Protein AF-K1R258-F1 (afdb_monomer)

Structure (mmCIF, N/CA/C/O backbone):
data_AF-K1R258-F1
#
_entry.id   AF-K1R258-F1
#
loop_
_atom_site.group_PDB
_atom_site.id
_atom_site.type_symbol
_atom_site.label_atom_id
_atom_site.label_alt_id
_atom_site.label_comp_id
_atom_site.label_asym_id
_atom_site.label_entity_id
_atom_site.label_seq_id
_atom_site.pdbx_PDB_ins_code
_atom_site.Cartn_x
_atom_site.Cartn_y
_atom_site.Cartn_z
_atom_site.occupancy
_atom_site.B_iso_or_equiv
_atom_site.auth_seq_id
_atom_site.auth_comp_id
_atom_site.auth_asym_id
_atom_site.auth_atom_id
_atom_site.pdbx_PDB_model_num
ATOM 1 N N . GLY A 1 1 ? 12.129 -5.965 -25.082 1.00 44.84 1 GLY A N 1
ATOM 2 C CA . GLY A 1 1 ? 12.201 -6.631 -23.767 1.00 44.84 1 GLY A CA 1
ATOM 3 C C . GLY A 1 1 ? 11.778 -5.645 -22.702 1.00 44.84 1 GLY A C 1
ATOM 4 O O . GLY A 1 1 ? 12.150 -4.485 -22.807 1.00 44.84 1 GLY A O 1
ATOM 5 N N . TYR A 1 2 ? 10.961 -6.062 -21.738 1.00 46.69 2 TYR A N 1
ATOM 6 C CA . TYR A 1 2 ? 10.512 -5.190 -20.649 1.00 46.69 2 TYR A CA 1
ATOM 7 C C . TYR A 1 2 ? 11.598 -5.079 -19.569 1.00 46.69 2 TYR A C 1
ATOM 9 O O . TYR A 1 2 ? 12.281 -6.062 -19.289 1.00 46.69 2 TYR A O 1
ATOM 17 N N . ALA A 1 3 ? 11.770 -3.893 -18.979 1.00 59.03 3 ALA A N 1
ATOM 18 C CA . ALA A 1 3 ? 12.767 -3.653 -17.932 1.00 59.03 3 ALA A CA 1
ATOM 19 C C . ALA A 1 3 ? 12.535 -4.557 -16.705 1.00 59.03 3 ALA A C 1
ATOM 21 O O . ALA A 1 3 ? 11.399 -4.927 -16.423 1.00 59.03 3 ALA A O 1
ATOM 22 N N . ALA A 1 4 ? 13.576 -4.866 -15.925 1.00 53.03 4 ALA A N 1
ATOM 23 C CA . ALA A 1 4 ? 13.445 -5.654 -14.688 1.00 53.03 4 ALA A CA 1
ATOM 24 C C . ALA A 1 4 ? 12.376 -5.080 -13.734 1.00 53.03 4 ALA A C 1
ATOM 26 O O . ALA A 1 4 ? 11.578 -5.824 -13.169 1.00 53.03 4 ALA A O 1
ATOM 27 N N . ASN A 1 5 ? 12.268 -3.748 -13.670 1.00 59.41 5 ASN A N 1
ATOM 28 C CA . ASN A 1 5 ? 11.224 -3.040 -12.923 1.00 59.41 5 ASN A CA 1
ATOM 29 C C . ASN A 1 5 ? 9.798 -3.387 -13.376 1.00 59.41 5 ASN A C 1
ATOM 31 O O . ASN A 1 5 ? 8.879 -3.344 -12.568 1.00 59.41 5 ASN A O 1
ATOM 35 N N . PHE A 1 6 ? 9.589 -3.732 -14.647 1.00 53.19 6 PHE A N 1
ATOM 36 C CA . PHE A 1 6 ? 8.281 -4.141 -15.157 1.00 53.19 6 PHE A CA 1
ATOM 37 C C . PHE A 1 6 ? 7.857 -5.493 -14.579 1.00 53.19 6 PHE A C 1
ATOM 39 O O . PHE A 1 6 ? 6.721 -5.642 -14.134 1.00 53.19 6 PHE A O 1
ATOM 46 N N . TRP A 1 7 ? 8.775 -6.461 -14.534 1.00 45.47 7 TRP A N 1
ATOM 47 C CA . TRP A 1 7 ? 8.500 -7.774 -13.951 1.00 45.47 7 TRP A CA 1
ATOM 48 C C . TRP A 1 7 ? 8.384 -7.702 -12.430 1.00 45.47 7 TRP A C 1
ATOM 50 O O . TRP A 1 7 ? 7.437 -8.262 -11.887 1.00 45.47 7 TRP A O 1
ATOM 60 N N . ILE A 1 8 ? 9.255 -6.938 -11.759 1.00 60.41 8 ILE A N 1
ATOM 61 C CA . ILE A 1 8 ? 9.163 -6.692 -10.312 1.00 60.41 8 ILE A CA 1
ATOM 62 C C . ILE A 1 8 ? 7.806 -6.069 -9.973 1.00 60.41 8 ILE A C 1
ATOM 64 O O . ILE A 1 8 ? 7.086 -6.610 -9.144 1.00 60.41 8 ILE A O 1
ATOM 68 N N . ASN A 1 9 ? 7.394 -5.003 -10.670 1.00 65.94 9 ASN A N 1
ATOM 69 C CA . ASN A 1 9 ? 6.078 -4.403 -10.441 1.00 65.94 9 ASN A CA 1
ATOM 70 C C . ASN A 1 9 ? 4.938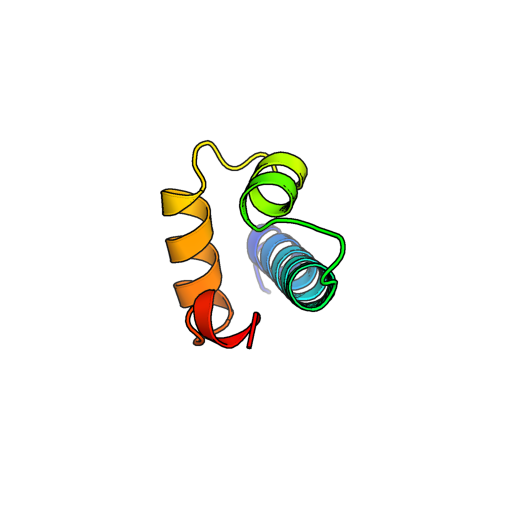 -5.390 -10.713 1.00 65.94 9 ASN A C 1
ATOM 72 O O . ASN A 1 9 ? 3.985 -5.433 -9.947 1.00 65.94 9 ASN A O 1
ATOM 76 N N . ARG A 1 10 ? 5.014 -6.213 -11.766 1.00 64.06 10 ARG A N 1
ATOM 77 C CA . ARG A 1 10 ? 3.913 -7.121 -12.113 1.00 64.06 10 ARG A CA 1
ATOM 78 C C . ARG A 1 10 ? 3.715 -8.246 -11.096 1.00 64.06 10 ARG A C 1
ATOM 80 O O . ARG A 1 10 ? 2.567 -8.575 -10.805 1.00 64.06 10 ARG A O 1
ATOM 87 N N . TYR A 1 11 ? 4.790 -8.794 -10.532 1.00 69.00 11 TYR A N 1
ATOM 88 C CA . TYR A 1 11 ? 4.683 -9.763 -9.435 1.00 69.00 11 TYR A CA 1
ATOM 89 C C . TYR A 1 11 ? 4.220 -9.088 -8.138 1.00 69.00 11 TYR A C 1
ATOM 91 O O . TYR A 1 11 ? 3.260 -9.551 -7.526 1.00 69.00 11 TYR A O 1
ATOM 99 N N . THR A 1 12 ? 4.782 -7.923 -7.804 1.00 79.94 12 THR A N 1
ATOM 100 C CA . THR A 1 12 ? 4.379 -7.130 -6.632 1.00 79.94 12 THR A CA 1
ATOM 101 C C . THR A 1 12 ? 2.890 -6.776 -6.655 1.00 79.94 12 THR A C 1
ATOM 103 O O . THR A 1 12 ? 2.194 -6.930 -5.657 1.00 79.94 12 THR A O 1
ATOM 106 N N . VAL A 1 13 ? 2.354 -6.364 -7.804 1.00 83.31 13 VAL A N 1
ATOM 107 C CA . VAL A 1 13 ? 0.943 -5.974 -7.966 1.00 83.31 13 VAL A CA 1
ATOM 108 C C . VAL A 1 13 ? -0.016 -7.167 -7.819 1.00 83.31 13 VAL A C 1
ATOM 110 O O . VAL A 1 13 ? -1.105 -7.021 -7.252 1.00 83.31 13 VAL A O 1
ATOM 113 N N . LEU A 1 14 ? 0.377 -8.359 -8.280 1.00 86.12 14 LEU A N 1
ATOM 114 C CA . LEU A 1 14 ? -0.406 -9.585 -8.085 1.00 86.12 14 LEU A CA 1
ATOM 115 C C . LEU A 1 14 ? -0.442 -10.009 -6.614 1.00 86.12 14 LEU A C 1
ATOM 117 O O . LEU A 1 14 ? -1.509 -10.366 -6.110 1.00 86.12 14 LEU A O 1
ATOM 121 N N . ASP A 1 15 ? 0.688 -9.931 -5.916 1.00 88.69 15 ASP A N 1
ATOM 122 C CA . ASP A 1 15 ? 0.757 -10.287 -4.498 1.00 88.69 15 ASP A CA 1
ATOM 123 C C . ASP A 1 15 ? 0.013 -9.274 -3.624 1.00 88.69 15 ASP A C 1
ATOM 125 O O . ASP A 1 15 ? -0.779 -9.674 -2.768 1.00 88.69 15 ASP A O 1
ATOM 129 N N . ILE A 1 16 ? 0.130 -7.975 -3.923 1.00 89.06 16 ILE A N 1
ATOM 130 C CA . ILE A 1 16 ? -0.706 -6.936 -3.307 1.00 89.06 16 ILE A CA 1
ATOM 131 C C . ILE A 1 16 ? -2.194 -7.256 -3.508 1.00 89.06 16 ILE A C 1
ATOM 133 O O . ILE A 1 16 ? -2.962 -7.199 -2.552 1.00 89.06 16 ILE A O 1
ATOM 137 N N . SER A 1 17 ? -2.618 -7.646 -4.715 1.00 87.44 17 SER A N 1
ATOM 138 C CA . SER A 1 17 ? -4.026 -7.986 -4.986 1.00 87.44 17 SER A CA 1
ATOM 139 C C . SER A 1 17 ? -4.539 -9.152 -4.144 1.00 87.44 17 SER A C 1
ATOM 141 O O . SER A 1 17 ? -5.701 -9.152 -3.741 1.00 87.44 17 SER A O 1
ATOM 143 N N . ARG A 1 18 ? -3.696 -10.163 -3.904 1.00 89.12 18 ARG A N 1
ATOM 144 C CA . ARG A 1 18 ? -4.041 -11.323 -3.069 1.00 89.12 18 ARG A CA 1
ATOM 145 C C . ARG A 1 18 ? -4.183 -10.912 -1.610 1.00 89.12 18 ARG A C 1
ATOM 147 O O . ARG A 1 18 ? -5.199 -11.223 -0.999 1.00 89.12 18 ARG A O 1
ATOM 154 N N . LEU A 1 19 ? -3.216 -10.156 -1.093 1.00 89.75 19 LEU A N 1
ATOM 155 C CA . LEU A 1 19 ? -3.222 -9.671 0.287 1.00 89.75 19 LEU A CA 1
ATOM 156 C C . LEU A 1 19 ? -4.370 -8.687 0.546 1.00 89.75 19 LEU A C 1
ATOM 158 O O . LEU A 1 19 ? -4.953 -8.697 1.622 1.00 89.75 19 LEU A O 1
ATOM 162 N N . LEU A 1 20 ? -4.764 -7.880 -0.445 1.00 88.19 20 LEU A N 1
ATOM 163 C CA . LEU A 1 20 ? -5.917 -6.980 -0.326 1.00 88.19 20 LEU A CA 1
ATOM 164 C C . LEU A 1 20 ? -7.253 -7.716 -0.150 1.00 88.19 20 LEU A C 1
ATOM 166 O O . LEU A 1 20 ? -8.172 -7.134 0.423 1.00 88.19 20 LEU A O 1
ATOM 170 N N . ARG A 1 21 ? -7.364 -8.968 -0.618 1.00 87.69 21 ARG A N 1
ATOM 171 C CA . ARG A 1 21 ? -8.551 -9.821 -0.422 1.00 87.69 21 ARG A CA 1
ATOM 172 C C . ARG A 1 21 ? -8.556 -10.530 0.931 1.00 87.69 21 ARG A C 1
ATOM 174 O O . ARG A 1 21 ? -9.605 -11.013 1.353 1.00 87.69 21 ARG A O 1
ATOM 181 N N . ASP A 1 22 ? -7.409 -10.605 1.599 1.00 87.88 22 ASP A N 1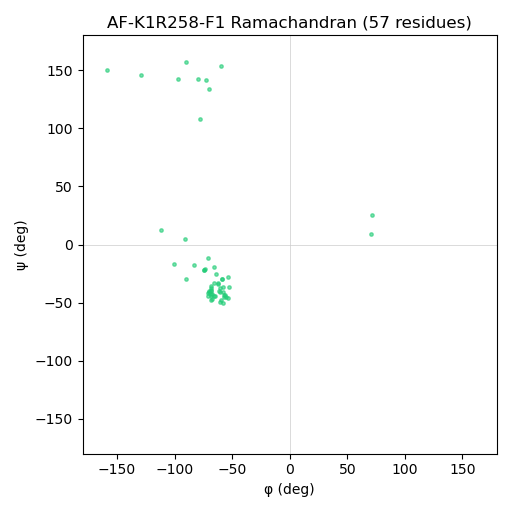
ATOM 182 C CA . ASP A 1 22 ? -7.304 -11.173 2.934 1.00 87.88 22 ASP A CA 1
ATOM 183 C C . ASP A 1 22 ? -7.799 -10.157 3.973 1.00 87.88 22 ASP A C 1
ATOM 185 O O . ASP A 1 22 ? -7.150 -9.149 4.262 1.00 87.88 22 ASP A O 1
ATOM 189 N N . LYS A 1 23 ? -8.978 -10.427 4.545 1.00 83.88 23 LYS A N 1
ATOM 190 C CA . LYS A 1 23 ? -9.612 -9.550 5.540 1.00 83.88 23 LYS A CA 1
ATOM 191 C C . LYS A 1 23 ? -8.897 -9.560 6.899 1.00 83.88 23 LYS A C 1
ATOM 193 O O . LYS A 1 23 ? -9.198 -8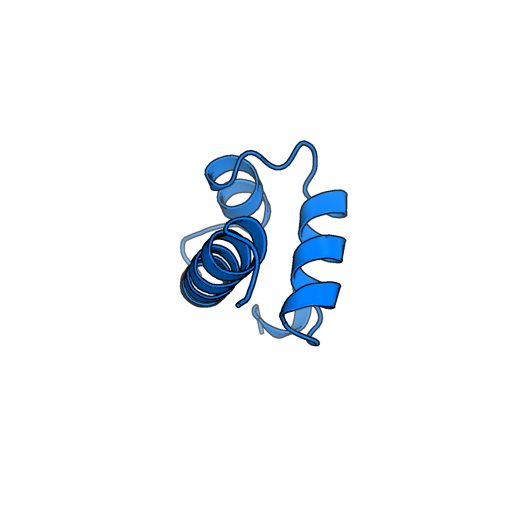.701 7.724 1.00 83.88 23 LYS A O 1
ATOM 198 N N . SER A 1 24 ? -7.964 -10.488 7.137 1.00 91.69 24 SER A N 1
ATOM 199 C CA . SER A 1 24 ? -7.144 -10.505 8.357 1.00 91.69 24 SER A CA 1
ATOM 200 C C . SER A 1 24 ? -6.059 -9.424 8.358 1.00 91.69 24 SER A C 1
ATOM 202 O O . SER A 1 24 ? -5.602 -9.005 9.422 1.00 91.69 24 SER A O 1
ATOM 204 N N . LEU A 1 25 ? -5.677 -8.932 7.176 1.00 90.25 25 LEU A N 1
ATOM 205 C CA . LEU A 1 25 ? -4.678 -7.887 7.014 1.00 90.25 25 LEU A CA 1
ATOM 206 C C . LEU A 1 25 ? -5.344 -6.524 6.857 1.00 90.25 25 LEU A C 1
ATOM 208 O O . LEU A 1 25 ? -6.366 -6.361 6.189 1.00 90.25 25 LEU A O 1
ATOM 212 N N . THR A 1 26 ? -4.744 -5.489 7.430 1.00 90.88 26 THR A N 1
ATOM 213 C CA . THR A 1 26 ? -5.152 -4.096 7.221 1.00 90.88 26 THR A CA 1
ATOM 214 C C . THR A 1 26 ? -4.410 -3.476 6.042 1.00 90.88 2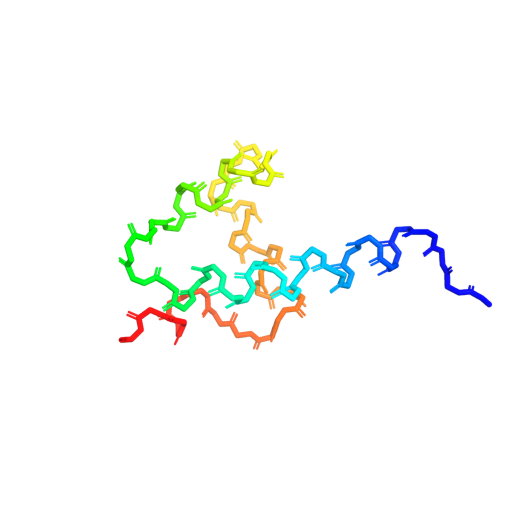6 THR A C 1
ATOM 216 O O . THR A 1 26 ? -3.328 -3.909 5.656 1.00 90.88 26 THR A O 1
ATOM 219 N N . PHE A 1 27 ? -4.990 -2.430 5.455 1.00 88.06 27 PHE A N 1
ATOM 220 C CA . PHE A 1 27 ? -4.397 -1.757 4.301 1.00 88.06 27 PHE A CA 1
ATOM 221 C C . PHE A 1 27 ? -3.031 -1.145 4.651 1.00 88.06 27 PHE A C 1
ATOM 223 O O . PHE A 1 27 ? -2.117 -1.149 3.831 1.00 88.06 27 PHE A O 1
ATOM 230 N N . VAL A 1 28 ? -2.893 -0.676 5.895 1.00 91.69 28 VAL A N 1
ATOM 231 C CA . VAL A 1 28 ? -1.641 -0.157 6.454 1.00 91.69 28 VAL A CA 1
ATOM 232 C C . VAL A 1 28 ? -0.610 -1.276 6.614 1.00 91.69 28 VAL A C 1
ATOM 234 O O . VAL A 1 28 ? 0.495 -1.127 6.116 1.00 91.69 28 VAL A O 1
ATOM 237 N N . GLN A 1 29 ? -0.978 -2.432 7.178 1.00 92.12 29 GLN A N 1
ATOM 238 C CA . GLN A 1 29 ? -0.047 -3.568 7.297 1.00 92.12 29 GLN A CA 1
ATOM 239 C C . GLN A 1 29 ? 0.489 -4.027 5.939 1.00 92.12 29 GLN A C 1
ATOM 241 O O . GLN A 1 29 ? 1.676 -4.299 5.809 1.00 92.12 29 GLN A O 1
ATOM 246 N N . ILE A 1 30 ? -0.366 -4.077 4.914 1.00 90.56 30 ILE A N 1
ATOM 247 C CA . ILE A 1 30 ? 0.068 -4.433 3.559 1.00 90.56 30 ILE A CA 1
ATOM 248 C C . ILE A 1 30 ? 1.025 -3.356 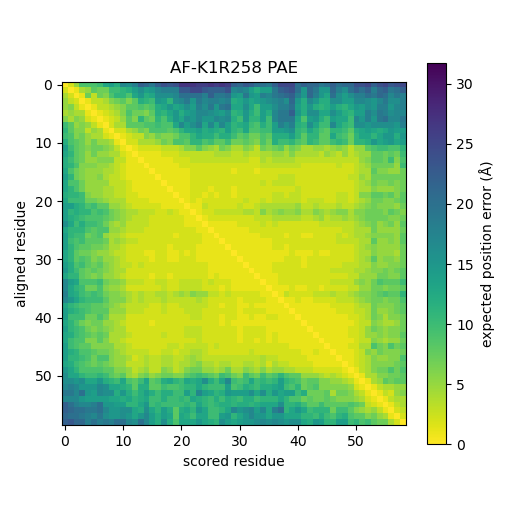3.017 1.00 90.56 30 ILE A C 1
ATOM 250 O O . ILE A 1 30 ? 2.073 -3.695 2.481 1.00 90.56 30 ILE A O 1
ATOM 254 N N . SER A 1 31 ? 0.718 -2.066 3.201 1.00 89.50 31 SER A N 1
ATOM 255 C CA . SER A 1 31 ? 1.625 -0.960 2.842 1.00 89.50 31 SER A CA 1
ATOM 256 C C . SER A 1 31 ? 3.012 -1.127 3.479 1.00 89.50 31 SER A C 1
ATOM 258 O O . SER A 1 31 ? 4.024 -0.992 2.788 1.00 89.50 31 SER A O 1
ATOM 260 N N . ASP A 1 32 ? 3.056 -1.466 4.767 1.00 90.12 32 ASP A N 1
ATOM 261 C CA . ASP A 1 32 ? 4.297 -1.637 5.526 1.00 90.12 32 ASP A CA 1
ATOM 262 C C . ASP A 1 32 ? 5.089 -2.872 5.062 1.00 90.12 32 ASP A C 1
ATOM 264 O O . ASP A 1 32 ? 6.304 -2.792 4.894 1.00 90.12 32 ASP A O 1
ATOM 268 N N . MET A 1 33 ? 4.413 -3.991 4.765 1.00 89.75 33 MET A N 1
ATOM 269 C CA . MET A 1 33 ? 5.038 -5.221 4.244 1.00 89.75 33 MET A CA 1
ATOM 270 C C . MET A 1 33 ? 5.802 -4.993 2.935 1.00 89.75 33 MET A C 1
ATOM 272 O O . MET A 1 33 ? 6.851 -5.596 2.718 1.00 89.75 33 MET A O 1
ATOM 276 N N . PHE A 1 34 ? 5.288 -4.119 2.067 1.00 87.06 34 PHE A N 1
ATOM 277 C CA . PHE A 1 34 ? 5.944 -3.758 0.807 1.00 87.06 34 PHE A CA 1
ATOM 278 C C . PHE A 1 34 ? 6.875 -2.539 0.931 1.00 87.06 34 PHE A C 1
ATOM 280 O O . PHE A 1 34 ? 7.412 -2.080 -0.077 1.00 87.06 34 PHE A O 1
ATOM 287 N N . GLY A 1 35 ? 7.081 -2.006 2.141 1.00 85.12 35 GLY A N 1
ATOM 288 C CA . GLY A 1 35 ? 8.018 -0.911 2.400 1.00 85.12 35 GLY A CA 1
ATOM 289 C C . GLY A 1 35 ? 7.575 0.448 1.852 1.00 85.12 35 GLY A C 1
ATOM 290 O O . GLY A 1 35 ? 8.415 1.303 1.565 1.00 85.12 35 GLY A O 1
ATOM 291 N N . PHE A 1 36 ? 6.270 0.673 1.673 1.00 87.12 36 PHE A N 1
ATOM 292 C CA . PHE A 1 36 ? 5.770 1.979 1.250 1.00 87.12 36 PHE A CA 1
ATOM 293 C C . PHE A 1 36 ? 5.921 3.001 2.379 1.00 87.12 36 PHE A C 1
ATOM 295 O O . PHE A 1 36 ? 5.505 2.773 3.508 1.00 87.12 36 PHE A O 1
ATOM 302 N N . SER A 1 37 ? 6.439 4.184 2.046 1.00 86.31 37 SER A N 1
ATOM 303 C CA . SER A 1 37 ? 6.666 5.271 3.010 1.00 86.31 37 SER A CA 1
ATOM 304 C C . SER A 1 37 ? 5.388 5.851 3.622 1.00 86.31 37 SER A C 1
ATOM 306 O O . SER A 1 37 ? 5.443 6.538 4.639 1.00 86.31 37 SER A O 1
ATOM 308 N N . SER A 1 38 ? 4.235 5.634 2.984 1.00 90.31 38 SER A N 1
ATOM 309 C CA . SER A 1 38 ? 2.934 5.996 3.540 1.00 90.31 38 SER A CA 1
ATOM 310 C C . SER 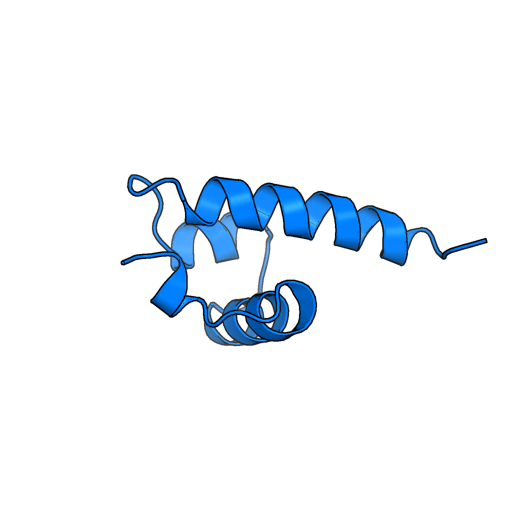A 1 38 ? 1.791 5.203 2.891 1.00 90.31 38 SER A C 1
ATOM 312 O O . SER A 1 38 ? 1.829 4.951 1.678 1.00 90.31 38 SER A O 1
ATOM 314 N N . PRO A 1 39 ? 0.697 4.943 3.632 1.00 88.19 39 PRO A N 1
ATOM 315 C CA . PRO A 1 39 ? -0.516 4.337 3.079 1.00 88.19 39 PRO A CA 1
ATOM 316 C C . PRO A 1 39 ? -1.144 5.150 1.937 1.00 88.19 39 PRO A C 1
ATOM 318 O O . PRO A 1 39 ? -1.744 4.595 1.018 1.00 88.19 39 PRO A O 1
ATOM 321 N N . ALA A 1 40 ? -0.990 6.478 1.945 1.00 89.19 40 ALA A N 1
ATOM 322 C CA . ALA A 1 40 ? -1.486 7.337 0.870 1.00 89.19 40 ALA A CA 1
ATOM 323 C C . ALA A 1 40 ? -0.713 7.125 -0.443 1.00 89.19 40 ALA A C 1
ATOM 325 O O . ALA A 1 40 ? -1.310 7.128 -1.522 1.00 89.19 40 ALA A O 1
ATOM 326 N N . TYR A 1 41 ? 0.608 6.929 -0.367 1.00 87.06 41 TYR A N 1
ATOM 327 C CA . TYR A 1 41 ? 1.413 6.592 -1.540 1.00 87.06 41 TYR A CA 1
ATOM 328 C C . TYR A 1 41 ? 1.079 5.192 -2.057 1.00 87.06 41 TYR A C 1
ATOM 330 O O . TYR A 1 41 ? 0.861 5.022 -3.258 1.00 87.06 41 TYR A O 1
ATOM 338 N N . PHE A 1 42 ? 0.920 4.229 -1.148 1.00 89.56 42 PHE A N 1
ATOM 339 C CA . PHE A 1 42 ? 0.463 2.883 -1.480 1.00 89.56 42 PHE A CA 1
ATOM 340 C C . PHE A 1 42 ? -0.901 2.889 -2.189 1.00 89.56 42 PHE A C 1
ATOM 342 O O . PHE A 1 42 ? -1.054 2.278 -3.241 1.00 89.56 42 PHE A O 1
ATOM 349 N N . SER A 1 43 ? -1.867 3.673 -1.702 1.00 88.06 43 SER A N 1
ATOM 350 C CA . SER A 1 43 ? -3.181 3.849 -2.342 1.00 88.06 43 SER A CA 1
ATOM 351 C C . SER A 1 43 ? -3.089 4.334 -3.793 1.00 88.06 43 SER A C 1
ATOM 353 O O . SER A 1 43 ? -3.756 3.782 -4.674 1.00 88.06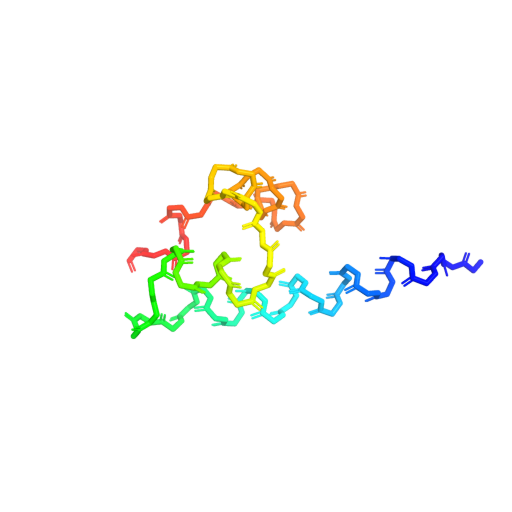 43 SER A O 1
ATOM 355 N N . ARG A 1 44 ? -2.214 5.309 -4.081 1.00 87.44 44 ARG A N 1
ATOM 356 C CA . ARG A 1 44 ? -1.972 5.779 -5.456 1.00 87.44 44 ARG A CA 1
ATOM 357 C C . ARG A 1 44 ? -1.340 4.695 -6.323 1.00 87.44 44 ARG A C 1
ATOM 359 O O . ARG A 1 44 ? -1.784 4.500 -7.450 1.00 87.44 44 ARG A O 1
ATOM 366 N N . TYR A 1 45 ? -0.344 3.984 -5.795 1.00 87.06 45 TYR A N 1
ATOM 367 C CA . TYR A 1 45 ? 0.312 2.886 -6.503 1.00 87.06 45 TYR A CA 1
ATOM 368 C C . TYR A 1 45 ? -0.685 1.779 -6.865 1.00 87.06 45 TYR A C 1
ATOM 370 O O . TYR A 1 45 ? -0.751 1.367 -8.021 1.00 87.06 45 TYR A O 1
ATOM 378 N N . VAL A 1 46 ? -1.504 1.349 -5.905 1.00 86.81 46 VAL A N 1
ATOM 379 C CA . VAL A 1 46 ? -2.554 0.342 -6.098 1.00 86.81 46 VAL A CA 1
ATOM 380 C C . VAL A 1 46 ? -3.568 0.808 -7.137 1.00 86.81 46 VAL A C 1
ATOM 382 O O . VAL A 1 46 ? -3.825 0.088 -8.095 1.00 86.81 46 VAL A O 1
ATOM 385 N N . SER A 1 47 ? -4.079 2.035 -7.011 1.00 85.00 47 SER A N 1
ATOM 386 C CA . SER A 1 47 ? -5.064 2.581 -7.956 1.00 85.00 47 SER A CA 1
ATOM 387 C C . SER A 1 47 ? -4.510 2.666 -9.381 1.00 85.00 47 SER A C 1
ATOM 389 O O . SER A 1 47 ? -5.209 2.346 -10.337 1.00 85.00 47 SER A O 1
ATOM 391 N N . HIS A 1 48 ? -3.243 3.065 -9.530 1.00 86.00 48 HIS A N 1
ATOM 392 C CA . HIS A 1 48 ? -2.588 3.190 -10.831 1.00 86.00 48 HIS A CA 1
ATOM 393 C C . HIS A 1 48 ? -2.314 1.830 -11.489 1.00 86.00 48 HIS A C 1
ATOM 395 O O . HIS A 1 48 ? -2.483 1.694 -12.697 1.00 86.00 48 HIS A O 1
ATOM 401 N N . ASN A 1 49 ? -1.902 0.824 -10.710 1.00 84.31 49 ASN A N 1
ATOM 402 C CA . ASN A 1 49 ? -1.504 -0.480 -11.247 1.00 84.31 49 ASN A CA 1
ATOM 403 C C . ASN A 1 49 ? -2.656 -1.491 -11.357 1.00 84.31 49 ASN A C 1
ATOM 405 O O . ASN A 1 49 ? -2.606 -2.365 -12.220 1.00 84.31 49 ASN A O 1
ATOM 409 N N . LEU A 1 50 ? -3.672 -1.402 -10.493 1.00 81.44 50 LEU A N 1
ATOM 410 C CA . LEU A 1 50 ? -4.820 -2.319 -10.480 1.00 81.44 50 LEU A CA 1
ATOM 411 C C . LEU A 1 50 ? -6.064 -1.735 -11.152 1.00 81.44 50 LEU A C 1
ATOM 413 O O . LEU A 1 50 ? -6.964 -2.490 -11.501 1.00 81.44 50 LEU A O 1
ATOM 417 N N . GLY A 1 51 ? -6.122 -0.416 -11.359 1.00 75.56 51 GLY A N 1
ATOM 418 C CA . GLY A 1 51 ? -7.259 0.247 -12.009 1.00 75.56 51 GLY A CA 1
ATOM 419 C C . GLY A 1 51 ? -8.539 0.281 -11.166 1.00 75.56 51 GLY A C 1
ATOM 420 O O . GLY A 1 51 ? -9.592 0.664 -11.665 1.00 75.56 51 GLY A O 1
ATOM 421 N N . VAL A 1 52 ? -8.456 -0.105 -9.895 1.00 68.31 52 VAL A N 1
ATOM 422 C CA . VAL A 1 52 ? -9.565 -0.163 -8.933 1.00 68.31 52 VAL A CA 1
ATOM 423 C C . VAL A 1 52 ? -9.172 0.573 -7.662 1.00 68.31 52 VAL A C 1
ATOM 425 O O . VAL A 1 52 ? -7.998 0.584 -7.272 1.00 68.31 52 VAL A O 1
ATOM 428 N N . ARG A 1 53 ? -10.142 1.221 -7.007 1.00 65.94 53 ARG A N 1
ATOM 429 C CA . ARG A 1 53 ? -9.854 1.941 -5.768 1.00 65.94 53 ARG A CA 1
ATOM 430 C C . A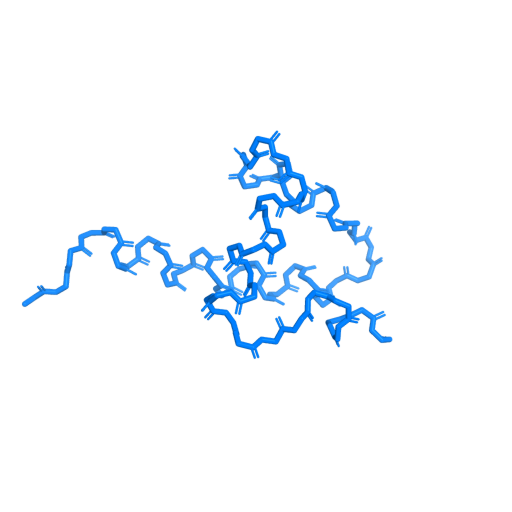RG A 1 53 ? -9.616 0.927 -4.646 1.00 65.94 53 ARG A C 1
ATOM 432 O O . ARG A 1 53 ? -10.339 -0.062 -4.557 1.00 65.94 53 ARG A O 1
ATOM 439 N N . PRO A 1 54 ? -8.664 1.169 -3.731 1.00 60.91 54 PRO A N 1
ATOM 440 C CA . PRO A 1 54 ? -8.425 0.292 -2.583 1.00 60.91 54 PRO A CA 1
ATOM 441 C C . PRO A 1 54 ? -9.663 0.000 -1.723 1.00 60.91 54 PRO A C 1
ATOM 443 O O . PRO A 1 54 ? -9.742 -1.054 -1.099 1.00 60.91 54 PRO A O 1
ATOM 446 N N . THR A 1 55 ? -10.628 0.923 -1.698 1.00 62.91 55 THR A N 1
ATOM 447 C CA . THR A 1 55 ? -11.932 0.752 -1.044 1.00 62.91 55 THR A CA 1
ATOM 448 C C . THR A 1 55 ? -12.756 -0.377 -1.658 1.00 62.91 55 THR A C 1
ATOM 450 O O . THR A 1 55 ? -13.444 -1.079 -0.926 1.00 62.91 55 THR A O 1
ATOM 453 N N . ASP A 1 56 ? -12.636 -0.607 -2.967 1.00 62.28 56 ASP A N 1
ATOM 454 C CA . ASP A 1 56 ? -13.408 -1.618 -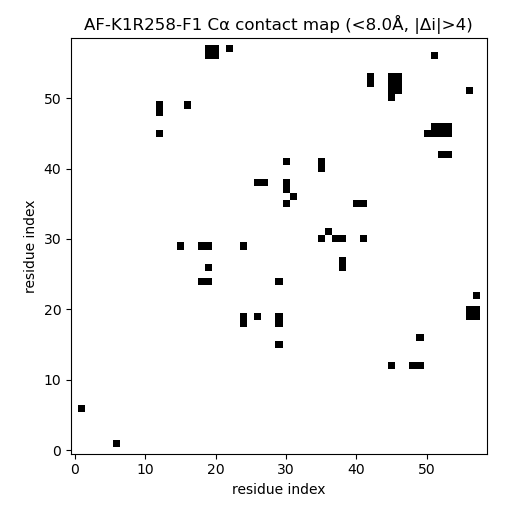3.701 1.00 62.28 56 ASP A CA 1
ATOM 455 C C . ASP A 1 56 ? -12.901 -3.040 -3.410 1.00 62.28 56 ASP A C 1
ATOM 457 O O . ASP A 1 56 ? -13.641 -4.011 -3.541 1.00 62.28 56 ASP A O 1
ATOM 461 N N . TYR A 1 57 ? -11.649 -3.183 -2.958 1.00 59.91 57 TYR A N 1
ATOM 462 C CA . TYR A 1 57 ? -11.094 -4.479 -2.547 1.00 59.91 57 TYR A CA 1
ATOM 463 C C . TYR A 1 57 ? -11.625 -4.979 -1.204 1.00 59.91 57 TYR A C 1
ATOM 465 O O . TYR A 1 57 ? -11.508 -6.168 -0.911 1.00 59.91 57 TYR A O 1
ATOM 473 N N . ARG A 1 58 ? -12.153 -4.081 -0.369 1.00 60.19 58 ARG A N 1
ATOM 474 C CA . ARG A 1 58 ? -12.479 -4.364 1.035 1.00 60.19 58 ARG A CA 1
ATOM 475 C C . ARG A 1 58 ? -13.973 -4.369 1.338 1.00 60.19 58 ARG A C 1
ATOM 477 O O . ARG A 1 58 ? -14.317 -4.381 2.518 1.00 60.19 58 ARG A O 1
ATOM 484 N N . GLY A 1 59 ? -14.809 -4.381 0.295 1.00 50.34 59 GLY A N 1
ATOM 485 C CA . GLY A 1 59 ? -16.258 -4.577 0.411 1.00 50.34 59 GLY A CA 1
ATOM 486 C C . GLY A 1 59 ? -16.637 -5.712 1.360 1.00 50.34 59 GLY A C 1
ATOM 487 O O . GLY A 1 59 ? -15.986 -6.790 1.351 1.00 50.34 59 GLY A O 1
#

InterPro domains:
  IPR009057 Homedomain-like superfamily [SSF46689] (18-58)
  IPR018060 AraC-like, DNA binding HTH domain [PF12833] (6-58)
  IPR018060 AraC-like, DNA binding HTH domain [PS01124] (1-59)

Nearest PDB structures (foldseek):
  6xiu-assembly1_A  TM=8.974E-01  e=5.717E-02  Escherichia coli
  5chh-assembly1_A  TM=8.866E-01  e=7.331E-02  Pseudomonas aeruginosa
  3lsg-assembly1_A  TM=8.328E-01  e=7.801E-02  Fusobacterium nucleatum subsp. nucleatum
  3oio-assembly1_A  TM=8.429E-01  e=8.834E-02  Chromobacterium violaceum
  1u8b-assembly1_A  TM=7.216E-01  e=6.084E-02  Escherichia coli

Foldseek 3Di:
DDDPVVVVLVVLLVVLLVVLLPPVDDLQNSCVVVPNPDSVVVQVSNCVPVVDGSVVSND

Organism: NCBI:txid408170

pLDDT: mean 78.12, std 14.39, range [44.84, 92.12]

Secondary structure (DSSP, 8-state):
---HHHHHHHHHHHHHHHHHH-TTS-HHHHHHHTT-S-HHHHHHHHHHHHSS-TTGGG-

Solvent-accessible surface area (backbone atoms only — not comparable to full-atom values): 3562 Å² total; per-residue (Å²): 134,81,55,72,67,54,57,52,49,55,54,50,53,52,52,49,55,54,53,52,61,38,82,91,55,50,74,57,57,54,24,53,75,73,66,43,95,37,55,71,56,38,45,51,52,45,30,70,75,69,74,46,58,70,70,72,54,65,114

Mean predicted aligned error: 6.49 Å

Sequence (59 aa):
GYAANFWINRYTVLDISRLLRDKSLTFVQISDMFGFSSPAYFSRYVSHNLGVRPTDYRG

Radius of gyration: 11.39 Å; Cα contacts (8 Å, |Δi|>4): 36; chains: 1; bounding box: 30×19×32 Å